Protein AF-W8S246-F1 (afdb_monomer_lite)

Sequence (66 aa):
MEAALTGQPWTEATITAALPAFALDYTPMSDMRASAAYRLETAQNMLWRAYHDSAGVPASVLGVRP

Foldseek 3Di:
DVVLQPPDPLDPVSLVVCLVVLVVVDQDPDDPVGHSVVVSVVVSVVSVVVSCVVVVNDPDPVPDDD

Secondary structure (DSSP, 8-state):
-HHHHTTS--SHHHHHHHGGGHHHH--PPP-SS--HHHHHHHHHHHHHHHHHHHTT----GGG---

Organism: NCBI:txid1294273

Radius of gyration: 13.81 Å; chains: 1; bounding box: 29×28×37 Å

InterPro domains:
  IPR005107 CO dehydrogenase flavoprotein, C-terminal [PF03450] (2-52)
  IPR036683 CO dehydrogenase flavoprotein, C-terminal domain superfamily [SSF55447] (2-55)

Structure (mmCIF, N/CA/C/O backbone):
data_AF-W8S246-F1
#
_entry.id   AF-W8S246-F1
#
loop_
_atom_site.group_PDB
_atom_site.id
_atom_site.type_symbol
_atom_site.label_atom_id
_atom_site.label_alt_id
_atom_site.label_comp_id
_atom_site.label_asym_id
_atom_site.label_entity_id
_atom_site.label_seq_id
_atom_site.pdbx_PDB_ins_code
_atom_site.Cartn_x
_atom_site.Cartn_y
_atom_site.Cartn_z
_atom_site.occupancy
_atom_site.B_iso_or_equiv
_atom_site.auth_seq_id
_atom_site.auth_comp_id
_atom_site.auth_asym_id
_atom_site.auth_atom_id
_atom_site.pdbx_PDB_model_num
ATOM 1 N N . MET A 1 1 ? 5.531 -9.138 4.689 1.00 86.81 1 MET A N 1
ATOM 2 C CA . MET A 1 1 ? 4.649 -7.973 4.934 1.00 86.81 1 MET A CA 1
ATOM 3 C C . MET A 1 1 ? 3.520 -8.320 5.898 1.00 86.81 1 MET A C 1
ATOM 5 O O . MET A 1 1 ? 3.437 -7.684 6.938 1.00 86.81 1 MET A O 1
ATOM 9 N N . GLU A 1 2 ? 2.705 -9.345 5.632 1.00 89.81 2 GLU A N 1
ATOM 10 C CA . GLU A 1 2 ? 1.537 -9.695 6.472 1.00 89.81 2 GLU A CA 1
ATOM 11 C C . GLU A 1 2 ? 1.892 -9.959 7.944 1.00 89.81 2 GLU A C 1
ATOM 13 O O . GLU A 1 2 ? 1.203 -9.504 8.859 1.00 89.81 2 GLU A O 1
ATOM 18 N N . ALA A 1 3 ? 3.025 -10.623 8.183 1.00 92.81 3 ALA A N 1
ATOM 19 C CA . A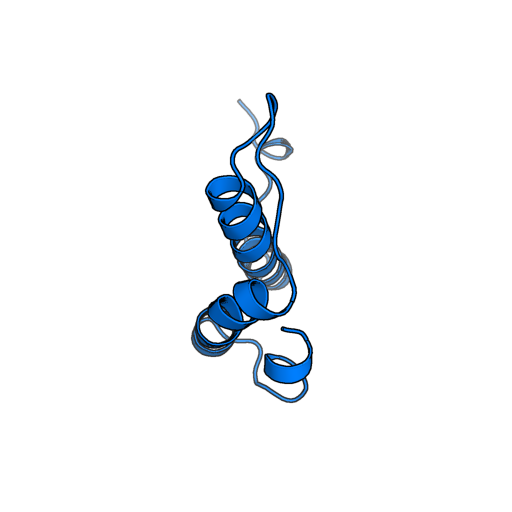LA A 1 3 ? 3.544 -10.860 9.528 1.00 92.81 3 ALA A CA 1
ATOM 20 C C . ALA A 1 3 ? 3.875 -9.561 10.289 1.00 92.81 3 ALA A C 1
ATOM 22 O O . ALA A 1 3 ? 3.753 -9.528 11.507 1.00 92.81 3 ALA A O 1
ATOM 23 N N . ALA A 1 4 ? 4.254 -8.485 9.588 1.00 92.50 4 ALA A N 1
ATOM 24 C CA . ALA A 1 4 ? 4.531 -7.185 10.204 1.00 92.50 4 ALA A CA 1
ATOM 25 C C . ALA A 1 4 ? 3.247 -6.432 10.602 1.00 92.50 4 ALA A C 1
ATOM 27 O O . ALA A 1 4 ? 3.304 -5.530 11.430 1.00 92.50 4 ALA A O 1
ATOM 28 N N . LEU A 1 5 ? 2.099 -6.799 10.023 1.00 94.94 5 LEU A N 1
ATOM 29 C CA . LEU A 1 5 ? 0.798 -6.183 10.307 1.00 94.94 5 LEU A CA 1
ATOM 30 C C . LEU A 1 5 ? -0.029 -6.983 11.317 1.00 94.94 5 LEU A C 1
ATOM 32 O O . LEU A 1 5 ? -0.829 -6.417 12.059 1.00 94.94 5 LEU A O 1
ATOM 36 N N . THR A 1 6 ? 0.142 -8.303 11.348 1.00 96.00 6 THR A N 1
ATOM 37 C CA . THR A 1 6 ? -0.674 -9.191 12.180 1.00 96.00 6 THR A CA 1
ATOM 38 C C . THR A 1 6 ? -0.488 -8.873 13.666 1.00 96.00 6 THR A C 1
ATOM 40 O O . THR A 1 6 ? 0.625 -8.889 14.185 1.00 96.00 6 THR A O 1
ATOM 43 N N . GLY A 1 7 ? -1.592 -8.582 14.361 1.00 96.44 7 GLY A N 1
ATOM 44 C CA . GLY A 1 7 ? -1.591 -8.244 15.789 1.00 96.44 7 GLY A CA 1
ATOM 45 C C . GLY A 1 7 ? -1.138 -6.818 16.122 1.00 96.44 7 GLY A C 1
ATOM 46 O O . GLY A 1 7 ? -1.160 -6.448 17.294 1.00 96.44 7 GLY A O 1
ATOM 47 N N . GLN A 1 8 ? -0.758 -6.009 15.129 1.00 96.88 8 GLN A N 1
ATOM 48 C CA . GLN A 1 8 ? -0.405 -4.605 15.333 1.00 96.88 8 GLN A CA 1
ATOM 49 C C . GLN A 1 8 ? -1.637 -3.693 15.228 1.00 96.88 8 GLN A C 1
ATOM 51 O O . GLN A 1 8 ? -2.566 -3.990 14.472 1.00 96.88 8 GLN A O 1
ATOM 56 N N . PRO A 1 9 ? -1.657 -2.548 15.935 1.00 96.88 9 PRO A N 1
ATOM 57 C CA . PRO A 1 9 ? -2.682 -1.530 15.741 1.00 96.88 9 PRO A CA 1
ATOM 58 C C . PRO A 1 9 ? -2.709 -1.038 14.292 1.00 96.88 9 PRO A C 1
ATOM 60 O O . PRO A 1 9 ? -1.661 -0.762 13.709 1.00 96.88 9 PRO A O 1
ATOM 63 N N . TRP A 1 10 ? -3.898 -0.866 13.718 1.00 96.44 10 TRP A N 1
ATOM 64 C CA . TRP A 1 10 ? -4.062 -0.355 12.357 1.00 96.44 10 TRP A CA 1
ATOM 65 C C . TRP A 1 10 ? -3.892 1.170 12.321 1.00 96.44 10 TRP A C 1
ATOM 67 O O . TRP A 1 10 ? -4.857 1.924 12.405 1.00 96.44 10 TRP A O 1
ATOM 77 N N . THR A 1 11 ? -2.639 1.623 12.273 1.00 97.19 11 THR A N 1
ATOM 78 C CA . THR A 1 11 ? -2.257 3.042 12.337 1.00 97.19 11 THR A CA 1
ATOM 79 C C . THR A 1 11 ? -1.253 3.388 11.248 1.00 97.19 11 THR A C 1
ATOM 81 O O . THR A 1 11 ? -0.520 2.520 10.779 1.00 97.19 11 THR A O 1
ATOM 84 N N . GLU A 1 12 ? -1.156 4.670 10.908 1.00 96.38 12 GLU A N 1
ATOM 85 C CA . GLU A 1 12 ? -0.169 5.212 9.967 1.00 96.38 12 GLU A CA 1
ATOM 86 C C . GLU A 1 12 ? 1.273 4.757 10.265 1.00 96.38 12 GLU A C 1
ATOM 88 O O . GLU A 1 12 ? 2.020 4.368 9.362 1.00 96.38 12 GLU A O 1
ATOM 93 N N . ALA A 1 13 ? 1.651 4.738 11.547 1.00 97.56 13 ALA A N 1
ATOM 94 C CA . ALA A 1 13 ? 2.964 4.282 11.988 1.00 97.56 13 ALA A CA 1
ATOM 95 C C . ALA A 1 13 ? 3.193 2.795 11.666 1.00 97.56 13 ALA A C 1
ATOM 97 O O . ALA A 1 13 ? 4.249 2.433 11.146 1.00 97.56 13 ALA A O 1
ATOM 98 N N . THR A 1 14 ? 2.192 1.945 11.912 1.00 97.50 14 THR A N 1
ATOM 99 C CA . THR A 1 14 ? 2.236 0.514 11.574 1.00 97.50 14 THR A CA 1
ATOM 100 C C . THR A 1 14 ? 2.341 0.295 10.068 1.00 97.50 14 THR A C 1
ATOM 102 O O . THR A 1 14 ? 3.154 -0.514 9.623 1.00 97.50 14 THR A O 1
ATOM 105 N N . ILE A 1 15 ? 1.559 1.036 9.273 1.00 97.44 15 ILE A N 1
ATOM 106 C CA . ILE A 1 15 ? 1.621 0.970 7.808 1.00 97.44 15 ILE A CA 1
ATOM 107 C C . ILE A 1 15 ? 3.026 1.314 7.319 1.00 97.44 15 ILE A C 1
ATOM 109 O O . ILE A 1 15 ? 3.627 0.534 6.582 1.00 97.44 15 ILE A O 1
ATOM 113 N N . THR A 1 16 ? 3.571 2.439 7.787 1.00 97.44 16 THR A N 1
ATOM 114 C CA . THR A 1 16 ? 4.914 2.913 7.426 1.00 97.44 16 THR A CA 1
ATOM 115 C C . THR A 1 16 ? 5.985 1.884 7.788 1.00 97.44 16 THR A C 1
ATOM 117 O O . THR A 1 16 ? 6.851 1.573 6.969 1.00 97.44 16 THR A O 1
ATOM 120 N N . ALA A 1 17 ? 5.904 1.304 8.988 1.00 97.00 17 ALA A N 1
ATOM 121 C CA . ALA A 1 17 ? 6.847 0.291 9.454 1.00 97.00 17 ALA A CA 1
ATOM 122 C C . ALA A 1 17 ? 6.790 -1.011 8.634 1.00 97.00 17 ALA A C 1
ATOM 124 O O . ALA A 1 17 ? 7.796 -1.712 8.530 1.00 97.00 17 ALA A O 1
ATOM 125 N N . ALA A 1 18 ? 5.645 -1.335 8.025 1.00 97.12 18 ALA A N 1
ATOM 126 C CA . ALA A 1 18 ? 5.472 -2.539 7.218 1.00 97.12 18 ALA A CA 1
ATOM 127 C C . ALA A 1 18 ? 5.967 -2.400 5.762 1.00 97.12 18 ALA A C 1
ATOM 129 O O . ALA A 1 18 ? 6.213 -3.420 5.114 1.00 97.12 18 ALA A O 1
ATOM 130 N N . LEU A 1 19 ? 6.147 -1.180 5.232 1.00 96.75 19 L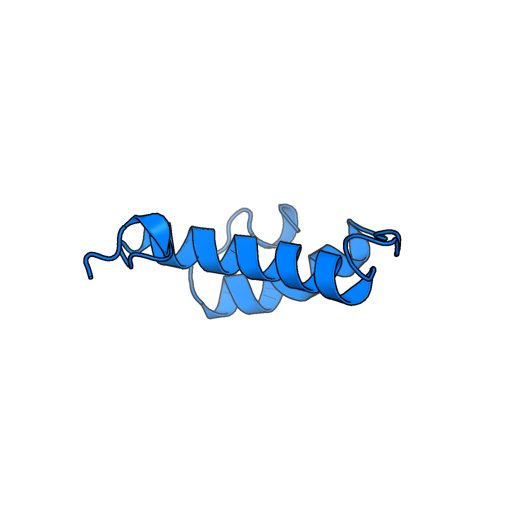EU A N 1
ATOM 131 C CA . LEU A 1 19 ? 6.527 -0.955 3.822 1.00 96.75 19 LEU A CA 1
ATOM 132 C C . LEU A 1 19 ? 7.842 -1.635 3.400 1.00 96.75 19 LEU A C 1
ATOM 134 O O . LEU A 1 19 ? 7.866 -2.237 2.321 1.00 96.75 19 LEU A O 1
ATOM 138 N N . PRO A 1 20 ? 8.927 -1.618 4.205 1.00 96.56 20 PRO A N 1
ATOM 139 C CA . PRO A 1 20 ? 10.178 -2.267 3.816 1.00 96.56 20 PRO A CA 1
ATOM 140 C C . PRO A 1 20 ? 10.031 -3.779 3.605 1.00 96.56 20 PRO A C 1
ATOM 142 O O . PRO A 1 20 ? 10.756 -4.358 2.798 1.00 96.56 20 PRO A O 1
ATOM 145 N N . ALA A 1 21 ? 9.059 -4.422 4.265 1.00 96.75 21 ALA A N 1
ATOM 146 C CA . ALA A 1 21 ? 8.829 -5.858 4.134 1.00 96.75 21 ALA A CA 1
ATOM 147 C C . ALA A 1 21 ? 8.391 -6.270 2.716 1.00 96.75 21 ALA A C 1
ATOM 149 O O . ALA A 1 21 ? 8.603 -7.416 2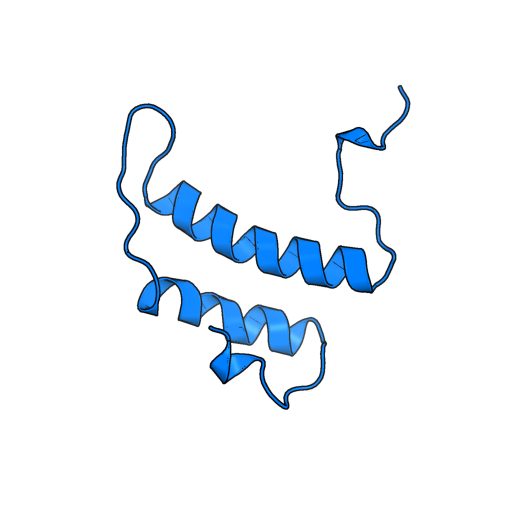.332 1.00 96.75 21 ALA A O 1
ATOM 150 N N . PHE A 1 22 ? 7.850 -5.351 1.906 1.00 96.69 22 PHE A N 1
ATOM 151 C CA . PHE A 1 22 ? 7.535 -5.635 0.500 1.00 96.69 22 PHE A CA 1
ATOM 152 C C . PHE A 1 22 ? 8.780 -5.956 -0.330 1.00 96.69 22 PHE A C 1
ATOM 154 O O . PHE A 1 22 ? 8.706 -6.783 -1.232 1.00 96.69 22 PHE A O 1
ATOM 161 N N . ALA A 1 23 ? 9.922 -5.330 -0.034 1.00 95.62 23 ALA A N 1
ATOM 162 C CA . ALA A 1 23 ? 11.165 -5.590 -0.762 1.00 95.62 23 ALA A CA 1
ATOM 163 C C . ALA A 1 23 ? 11.750 -6.979 -0.451 1.00 95.62 23 ALA A C 1
ATOM 165 O O . ALA A 1 23 ? 12.575 -7.480 -1.209 1.00 95.62 23 ALA A O 1
ATOM 166 N N . LEU A 1 24 ? 11.329 -7.588 0.663 1.00 95.56 24 LEU A N 1
ATOM 167 C CA . LEU A 1 24 ? 11.703 -8.951 1.041 1.00 95.56 24 LEU A CA 1
ATOM 168 C C . LEU A 1 24 ? 10.774 -9.987 0.400 1.00 95.56 24 LEU A C 1
ATOM 170 O O . LEU A 1 24 ? 11.234 -11.051 -0.001 1.00 95.56 24 LEU A O 1
ATOM 174 N N . ASP A 1 25 ? 9.484 -9.665 0.284 1.00 94.56 25 ASP A N 1
ATOM 175 C CA . ASP A 1 25 ? 8.480 -10.572 -0.283 1.00 94.56 25 ASP A CA 1
ATOM 176 C C . ASP A 1 25 ? 8.489 -10.580 -1.823 1.00 94.56 25 ASP A C 1
ATOM 178 O O . ASP A 1 25 ? 8.080 -11.564 -2.441 1.00 94.56 25 ASP A O 1
ATOM 182 N N . TYR A 1 26 ? 8.938 -9.490 -2.458 1.00 93.25 26 TYR A N 1
ATOM 183 C CA . TYR A 1 26 ? 8.843 -9.301 -3.905 1.00 93.25 26 TYR A CA 1
ATOM 184 C C . TYR A 1 26 ? 10.158 -8.842 -4.538 1.00 93.25 26 TYR A C 1
ATOM 186 O O . TYR A 1 26 ? 10.827 -7.927 -4.067 1.00 93.25 26 TYR A O 1
ATOM 194 N N . THR A 1 27 ? 10.470 -9.408 -5.705 1.00 96.12 27 THR A N 1
ATOM 195 C CA . THR A 1 27 ? 11.530 -8.924 -6.604 1.00 96.12 27 THR A CA 1
ATOM 196 C C . THR A 1 27 ? 10.940 -8.721 -8.006 1.00 96.12 27 THR A C 1
ATOM 198 O O . THR A 1 27 ? 11.004 -9.621 -8.845 1.00 96.12 27 THR A O 1
ATOM 201 N N . PRO A 1 28 ? 10.266 -7.583 -8.258 1.00 96.69 28 PRO A N 1
ATOM 202 C CA . PRO A 1 28 ? 9.540 -7.362 -9.505 1.00 96.69 28 PRO A CA 1
ATOM 203 C C . PRO A 1 28 ? 10.475 -7.192 -10.709 1.00 96.69 28 PRO A C 1
ATOM 205 O O . PRO A 1 28 ? 11.583 -6.675 -10.596 1.00 96.69 28 PRO A O 1
ATOM 208 N N . MET A 1 29 ? 9.991 -7.585 -11.888 1.00 96.81 29 MET A N 1
ATOM 209 C CA . MET A 1 29 ? 10.681 -7.370 -13.162 1.00 96.81 29 MET A CA 1
ATOM 210 C C . MET A 1 29 ? 10.419 -5.971 -13.737 1.00 96.81 29 MET A C 1
ATOM 212 O O . MET A 1 29 ? 9.375 -5.366 -13.487 1.00 96.81 29 MET A O 1
ATOM 216 N N . SER A 1 30 ? 11.349 -5.493 -14.561 1.00 98.00 30 SER A N 1
ATOM 217 C CA . SER A 1 30 ? 11.156 -4.318 -15.418 1.00 98.00 30 SER A CA 1
ATOM 218 C C . SER A 1 30 ? 10.746 -4.754 -16.823 1.00 98.00 30 SER A C 1
ATOM 220 O O . SER A 1 30 ? 11.353 -5.664 -17.384 1.00 98.00 30 SER A O 1
ATOM 222 N N . ASP A 1 31 ? 9.758 -4.087 -17.413 1.00 98.06 31 ASP A N 1
ATOM 223 C CA . ASP A 1 31 ? 9.349 -4.280 -18.807 1.00 98.06 31 ASP A CA 1
ATOM 224 C C . ASP A 1 31 ? 8.780 -2.984 -19.417 1.00 98.06 31 ASP A C 1
ATOM 226 O O . ASP A 1 31 ? 8.813 -1.920 -18.799 1.00 98.06 31 ASP A O 1
ATOM 230 N N . MET A 1 32 ? 8.229 -3.079 -20.634 1.00 97.94 32 MET A N 1
ATOM 231 C CA . MET A 1 32 ? 7.585 -1.970 -21.359 1.00 97.94 32 MET A CA 1
ATOM 232 C C . MET A 1 32 ? 6.439 -1.290 -20.593 1.00 97.94 32 MET A C 1
ATOM 234 O O . MET A 1 32 ? 6.074 -0.168 -20.929 1.00 97.94 32 MET A O 1
ATOM 238 N N . ARG A 1 33 ? 5.831 -1.955 -19.603 1.00 97.62 33 ARG A N 1
ATOM 239 C CA . ARG A 1 33 ? 4.708 -1.398 -18.838 1.00 97.62 33 ARG A CA 1
ATOM 240 C C . ARG A 1 33 ? 5.183 -0.614 -17.625 1.00 97.62 33 ARG A C 1
ATOM 242 O O . ARG A 1 33 ? 4.570 0.393 -17.289 1.00 97.62 33 ARG A O 1
ATOM 249 N N . ALA A 1 34 ? 6.211 -1.105 -16.938 1.00 97.69 34 ALA A N 1
ATOM 250 C CA . ALA A 1 34 ? 6.733 -0.471 -15.736 1.00 97.69 34 ALA A CA 1
ATOM 251 C C . ALA A 1 34 ? 8.113 -1.006 -15.349 1.00 97.69 34 ALA A C 1
ATOM 253 O O . ALA A 1 34 ? 8.426 -2.183 -15.543 1.00 97.69 34 ALA A O 1
ATOM 254 N N . SER A 1 35 ? 8.895 -0.148 -14.694 1.00 98.38 35 SER A N 1
ATOM 255 C CA . SER A 1 35 ? 10.125 -0.547 -14.017 1.00 98.38 35 SER A CA 1
ATOM 256 C C . SER A 1 35 ? 9.833 -1.359 -12.750 1.00 98.38 35 SER A C 1
ATOM 258 O O . SER A 1 35 ? 8.785 -1.212 -12.116 1.00 98.38 35 SER A O 1
ATOM 260 N N . ALA A 1 36 ? 10.797 -2.184 -12.342 1.00 98.12 36 ALA A N 1
ATOM 261 C CA . ALA A 1 36 ? 10.769 -2.913 -11.079 1.00 98.12 36 ALA A CA 1
ATOM 262 C C . ALA A 1 36 ? 10.552 -1.977 -9.877 1.00 98.12 36 ALA A C 1
ATOM 264 O O . ALA A 1 36 ? 9.717 -2.257 -9.020 1.00 98.12 36 ALA A O 1
ATOM 265 N N . ALA A 1 37 ? 11.249 -0.834 -9.855 1.00 97.75 37 ALA A N 1
ATOM 266 C CA . ALA A 1 37 ? 11.120 0.167 -8.798 1.00 97.75 37 ALA A CA 1
ATOM 267 C C . ALA A 1 37 ? 9.685 0.703 -8.695 1.00 97.75 37 ALA A C 1
ATOM 269 O O . ALA A 1 37 ? 9.100 0.676 -7.616 1.00 97.75 37 ALA A O 1
ATOM 270 N N . TYR A 1 38 ? 9.082 1.086 -9.826 1.00 98.06 38 TYR A N 1
ATOM 271 C CA . TYR A 1 38 ? 7.706 1.582 -9.851 1.00 98.06 38 TYR A CA 1
ATOM 272 C C . TYR A 1 38 ? 6.694 0.517 -9.406 1.00 98.06 38 TYR A C 1
ATOM 274 O O . TYR A 1 38 ? 5.727 0.820 -8.710 1.00 98.06 38 TYR A O 1
ATOM 282 N N . ARG A 1 39 ? 6.910 -0.753 -9.771 1.00 98.50 39 ARG A N 1
ATOM 283 C CA . ARG A 1 39 ? 6.051 -1.864 -9.329 1.00 98.50 39 ARG A CA 1
ATOM 284 C C . ARG A 1 39 ? 6.144 -2.094 -7.823 1.00 98.50 39 ARG A C 1
ATOM 286 O O . ARG A 1 39 ? 5.112 -2.306 -7.191 1.00 98.50 39 ARG A O 1
ATOM 293 N N . LEU A 1 40 ? 7.351 -2.039 -7.259 1.00 98.06 40 LEU A N 1
ATOM 294 C CA . LEU A 1 40 ? 7.559 -2.184 -5.819 1.00 98.06 40 LEU A CA 1
ATOM 295 C C . LEU A 1 40 ? 6.905 -1.030 -5.046 1.00 98.06 40 LEU A C 1
ATOM 297 O O . LEU A 1 40 ? 6.169 -1.269 -4.092 1.00 98.06 40 LEU A O 1
ATOM 301 N N . GLU A 1 41 ? 7.109 0.203 -5.509 1.00 98.06 41 GLU A N 1
ATOM 302 C CA . GLU A 1 41 ? 6.473 1.397 -4.948 1.00 98.06 41 GLU A CA 1
ATOM 303 C C . GLU A 1 41 ? 4.942 1.314 -5.042 1.00 98.06 41 GLU A C 1
ATOM 305 O O . GLU A 1 41 ? 4.231 1.577 -4.077 1.00 98.06 41 GLU A O 1
ATOM 310 N N . THR A 1 42 ? 4.409 0.863 -6.180 1.00 97.81 42 THR A N 1
ATOM 311 C CA . THR A 1 42 ? 2.963 0.680 -6.353 1.00 97.81 42 THR A CA 1
ATOM 312 C C . THR A 1 42 ? 2.405 -0.337 -5.357 1.00 97.81 42 THR A C 1
ATOM 314 O O . THR A 1 42 ? 1.344 -0.100 -4.786 1.00 97.81 42 THR A O 1
ATOM 317 N N . ALA A 1 43 ? 3.107 -1.447 -5.105 1.00 97.44 43 ALA A N 1
ATOM 318 C CA . ALA A 1 43 ? 2.680 -2.436 -4.116 1.00 97.44 43 ALA A CA 1
ATOM 319 C C . ALA A 1 43 ? 2.612 -1.835 -2.698 1.00 97.44 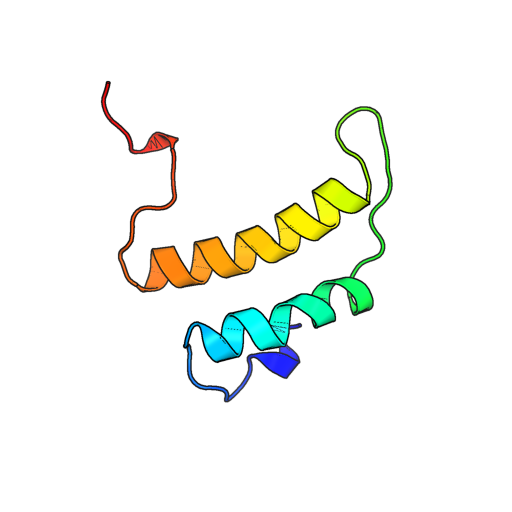43 ALA A C 1
ATOM 321 O O . ALA A 1 43 ? 1.622 -2.034 -1.993 1.00 97.44 43 ALA A O 1
ATOM 322 N N . GLN A 1 44 ? 3.608 -1.030 -2.318 1.00 97.56 44 GLN A N 1
ATOM 323 C CA . GLN A 1 44 ? 3.617 -0.282 -1.055 1.00 97.56 44 GLN A CA 1
ATOM 324 C C . GLN A 1 44 ? 2.463 0.733 -0.981 1.00 97.56 44 GLN A C 1
ATOM 326 O O . GLN A 1 44 ? 1.756 0.807 0.024 1.00 97.56 44 GLN A O 1
ATOM 331 N N . ASN A 1 45 ? 2.199 1.459 -2.068 1.00 97.62 45 ASN A N 1
ATOM 332 C CA . ASN A 1 45 ? 1.095 2.416 -2.154 1.00 97.62 45 ASN A CA 1
ATOM 333 C C . ASN A 1 45 ? -0.284 1.745 -2.081 1.00 97.62 45 ASN A C 1
ATOM 335 O O . ASN A 1 45 ? -1.238 2.358 -1.603 1.00 97.62 45 ASN A O 1
ATOM 339 N N . MET A 1 46 ? -0.420 0.484 -2.503 1.00 97.50 46 MET A N 1
ATOM 340 C CA . MET A 1 46 ? -1.680 -0.250 -2.336 1.00 97.50 46 MET A CA 1
ATOM 341 C C . MET A 1 46 ? -1.988 -0.552 -0.866 1.00 97.50 46 MET A C 1
ATOM 343 O O . MET A 1 46 ? -3.162 -0.536 -0.495 1.00 97.50 46 MET A O 1
ATOM 347 N N . LEU A 1 47 ? -0.975 -0.749 -0.012 1.00 97.19 47 LEU A N 1
ATOM 348 C CA . LEU A 1 47 ? -1.196 -0.861 1.433 1.00 97.19 47 LEU A CA 1
ATOM 349 C C . LEU A 1 47 ? -1.725 0.454 2.014 1.00 97.19 47 LEU A C 1
ATOM 351 O O . LEU A 1 47 ? -2.712 0.450 2.748 1.00 97.19 47 LEU A O 1
ATOM 355 N N . TRP A 1 48 ? -1.114 1.580 1.639 1.00 97.62 48 TRP A N 1
ATOM 356 C CA . TRP A 1 48 ? -1.617 2.902 2.009 1.00 97.62 48 TRP A CA 1
ATOM 357 C C . TRP A 1 48 ? -3.056 3.098 1.562 1.00 97.62 48 TRP A C 1
ATOM 359 O O . TRP A 1 48 ? -3.912 3.469 2.360 1.00 97.62 48 TRP A O 1
ATOM 369 N N . ARG A 1 49 ? -3.351 2.785 0.301 1.00 97.50 49 ARG A N 1
ATOM 370 C CA . ARG A 1 49 ? -4.704 2.888 -0.234 1.00 97.50 49 ARG A CA 1
ATOM 371 C C . ARG A 1 49 ? -5.702 2.077 0.595 1.00 97.50 49 ARG A C 1
ATOM 373 O O . ARG A 1 49 ? -6.761 2.607 0.903 1.00 97.50 49 ARG A O 1
ATOM 380 N N . ALA A 1 50 ? -5.366 0.847 0.985 1.00 96.44 50 ALA A N 1
ATOM 381 C CA . ALA A 1 50 ? -6.223 0.023 1.839 1.00 96.44 50 ALA A CA 1
ATOM 382 C C . ALA A 1 50 ? -6.438 0.645 3.231 1.00 96.44 50 ALA A C 1
ATOM 384 O O . ALA A 1 50 ? -7.558 0.637 3.740 1.00 96.44 50 ALA A O 1
ATOM 385 N N . TYR A 1 51 ? -5.395 1.232 3.829 1.00 96.88 51 TYR A N 1
ATOM 386 C CA . TYR A 1 51 ? -5.505 1.970 5.089 1.00 96.88 51 TYR A CA 1
ATOM 387 C C . TYR A 1 51 ? -6.462 3.165 4.969 1.00 96.88 51 TYR A C 1
ATOM 389 O O . TYR A 1 51 ? -7.418 3.263 5.738 1.00 96.88 51 TYR A O 1
ATOM 397 N N . HIS A 1 52 ? -6.268 4.022 3.964 1.00 96.56 52 HIS A N 1
ATOM 398 C CA . HIS A 1 52 ? -7.125 5.186 3.724 1.00 96.56 52 HIS A CA 1
ATOM 399 C C . HIS A 1 52 ? -8.580 4.790 3.442 1.00 96.56 52 HIS A C 1
ATOM 401 O O . HIS A 1 52 ? -9.493 5.379 4.020 1.00 96.56 52 HIS A O 1
ATOM 407 N N . ASP A 1 53 ? -8.796 3.758 2.626 1.00 95.31 53 ASP A N 1
ATOM 408 C CA . ASP A 1 53 ? -10.134 3.259 2.300 1.00 95.31 53 ASP A CA 1
ATOM 409 C C . ASP A 1 53 ? -10.848 2.723 3.555 1.00 95.31 53 ASP A C 1
ATOM 411 O O . ASP A 1 53 ? -11.998 3.071 3.818 1.00 95.31 53 ASP A O 1
ATOM 415 N N . SER A 1 54 ? -10.137 1.981 4.415 1.00 94.88 54 SER A N 1
ATOM 416 C CA . SER A 1 54 ? -10.677 1.511 5.704 1.00 94.88 54 SER A CA 1
ATOM 417 C C . SER A 1 54 ? -11.001 2.644 6.687 1.00 94.88 54 SER A C 1
ATOM 419 O O . SER A 1 54 ? -11.879 2.493 7.535 1.00 94.88 54 SER A O 1
ATOM 421 N N . ALA A 1 55 ? -10.327 3.791 6.554 1.00 94.31 55 ALA A N 1
ATOM 422 C CA . ALA A 1 55 ? -10.589 5.006 7.322 1.00 94.31 55 ALA A CA 1
ATOM 423 C C . ALA A 1 55 ? -11.699 5.880 6.699 1.00 94.31 55 ALA A C 1
ATOM 425 O O . ALA A 1 55 ? -11.959 6.982 7.181 1.00 94.31 55 ALA A O 1
ATOM 426 N N . GLY A 1 56 ? -12.347 5.414 5.624 1.00 94.19 56 GLY A N 1
ATOM 427 C CA . GLY A 1 56 ? -13.402 6.144 4.921 1.00 94.19 56 GLY A CA 1
ATOM 428 C C . GLY A 1 56 ? -12.895 7.318 4.082 1.00 94.19 56 GLY A C 1
ATOM 429 O O . GLY A 1 56 ? -13.696 8.159 3.675 1.00 94.19 56 GLY A O 1
ATOM 430 N N . VAL A 1 57 ? -11.587 7.398 3.820 1.00 94.25 57 VAL A N 1
ATOM 431 C CA . VAL A 1 57 ? -10.985 8.419 2.957 1.00 94.25 57 VAL A CA 1
ATOM 432 C C . VAL A 1 57 ? -11.028 7.919 1.510 1.00 94.25 57 VAL A C 1
ATOM 434 O O . VAL A 1 57 ? -10.331 6.954 1.185 1.00 94.25 57 VAL A O 1
ATOM 437 N N . PRO A 1 58 ? -11.801 8.557 0.609 1.00 91.81 58 PRO A N 1
ATOM 438 C CA . PRO A 1 58 ? -11.884 8.118 -0.777 1.00 91.81 58 PRO A CA 1
ATOM 439 C C . PRO A 1 58 ? -10.517 8.211 -1.463 1.00 91.81 58 PRO A C 1
ATOM 441 O O . PRO A 1 58 ? -9.966 9.296 -1.625 1.00 91.81 58 PRO A O 1
ATOM 444 N N . ALA A 1 59 ? -9.985 7.069 -1.897 1.00 91.44 59 ALA A N 1
ATOM 445 C CA . ALA A 1 59 ? -8.672 6.983 -2.544 1.00 91.44 59 ALA A CA 1
ATOM 446 C C . ALA A 1 59 ? -8.747 6.602 -4.038 1.00 91.44 59 ALA A C 1
ATOM 448 O O . ALA A 1 59 ? -7.723 6.400 -4.691 1.00 91.44 59 ALA A O 1
ATOM 449 N N . SER A 1 60 ? -9.957 6.466 -4.595 1.00 94.19 60 SER A N 1
ATOM 450 C CA . SER A 1 60 ? -10.175 6.103 -6.000 1.00 94.19 60 SER A CA 1
ATOM 451 C C . SER A 1 60 ? -10.478 7.326 -6.861 1.00 94.19 60 SER A C 1
ATOM 453 O O . SER A 1 60 ? -11.488 7.999 -6.662 1.00 94.19 60 SER A O 1
ATOM 455 N N . VAL A 1 61 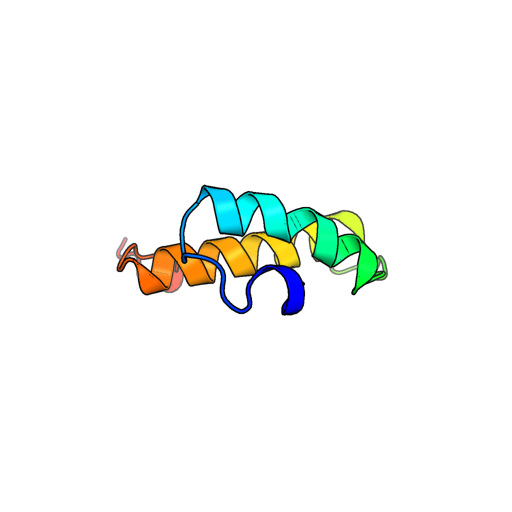? -9.658 7.551 -7.890 1.00 93.94 61 VAL A N 1
ATOM 456 C CA . VAL A 1 61 ? -9.874 8.619 -8.885 1.00 93.94 61 VAL A CA 1
ATOM 457 C C . VAL A 1 61 ? -11.182 8.421 -9.662 1.00 93.94 61 VAL A C 1
ATOM 459 O O . VAL A 1 61 ? -11.836 9.391 -10.026 1.00 93.94 61 VAL A O 1
ATOM 462 N N . LEU A 1 62 ? -11.620 7.174 -9.861 1.00 95.31 62 LEU A N 1
ATOM 463 C CA . LEU A 1 62 ? -12.853 6.857 -10.595 1.00 95.31 62 LEU A CA 1
ATOM 464 C C . LEU A 1 62 ? -14.131 7.353 -9.895 1.00 95.31 62 LEU A C 1
ATOM 466 O O . LEU A 1 62 ? -15.185 7.394 -10.521 1.00 95.31 62 LEU A O 1
ATOM 470 N N . GLY A 1 63 ? -14.055 7.700 -8.606 1.00 90.50 63 GLY A N 1
ATOM 471 C CA . GLY A 1 63 ? -15.180 8.247 -7.843 1.00 90.50 63 GLY A CA 1
ATOM 472 C C . GLY A 1 63 ? -15.326 9.769 -7.932 1.00 90.50 63 GLY A C 1
ATOM 473 O O . GLY A 1 63 ? -16.297 10.312 -7.405 1.00 90.50 63 GLY A O 1
ATOM 474 N N . VAL A 1 64 ? -14.378 10.467 -8.563 1.00 93.56 64 VAL A N 1
ATOM 475 C CA . VAL A 1 64 ? -14.379 11.931 -8.662 1.00 93.56 64 VAL A CA 1
ATOM 476 C C . VAL A 1 64 ? -15.326 12.375 -9.781 1.00 93.56 64 VAL A C 1
ATOM 478 O O . VAL A 1 64 ? -15.282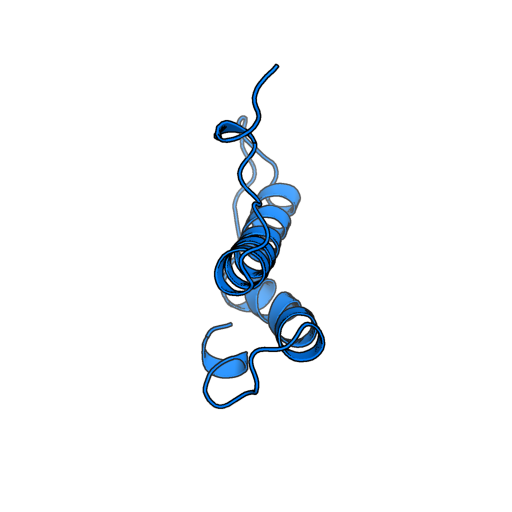 11.844 -10.890 1.00 93.56 64 VAL A O 1
ATOM 481 N N . ARG A 1 65 ? -16.195 13.352 -9.494 1.00 92.56 65 ARG A N 1
ATOM 482 C CA . ARG A 1 65 ? -17.069 13.989 -10.493 1.00 92.56 65 ARG A CA 1
ATOM 483 C C . ARG A 1 65 ? -16.353 15.209 -11.095 1.00 92.56 65 ARG A C 1
ATOM 485 O O . ARG A 1 65 ? -15.698 15.909 -10.322 1.00 92.56 65 ARG A O 1
ATOM 492 N N . PRO A 1 66 ? -16.445 15.433 -12.419 1.00 86.69 66 PRO A N 1
ATOM 493 C CA . PRO A 1 66 ? -15.858 16.606 -13.065 1.00 86.69 66 PRO A CA 1
ATOM 494 C C . PRO A 1 66 ? -16.515 17.912 -12.609 1.00 86.69 66 PRO A C 1
ATOM 496 O O . PRO A 1 66 ? -17.708 17.876 -12.223 1.00 86.69 66 PRO A O 1
#

pLDDT: mean 95.78, std 2.56, range [86.69, 98.5]